Protein AF-A0A3Q0EAG4-F1 (afdb_monomer_lite)

Organism: Carlito syrichta (NCBI:txid1868482)

pLDDT: mean 84.18, std 15.64, range [40.5, 97.19]

Structure (mmCIF, N/CA/C/O backbone):
data_AF-A0A3Q0EAG4-F1
#
_entry.id   AF-A0A3Q0EAG4-F1
#
loop_
_atom_site.group_PDB
_atom_site.id
_atom_site.type_symbol
_atom_site.label_atom_id
_atom_site.label_alt_id
_atom_site.label_comp_id
_atom_site.label_asym_id
_atom_site.label_entity_id
_atom_site.label_seq_id
_atom_site.pdbx_PDB_ins_code
_atom_site.Cartn_x
_atom_site.Cartn_y
_atom_site.Cartn_z
_atom_site.occupancy
_atom_site.B_iso_or_equiv
_atom_site.auth_seq_id
_atom_site.auth_comp_id
_atom_site.auth_asym_id
_atom_site.auth_atom_id
_atom_site.pdbx_PDB_model_num
ATOM 1 N N . MET A 1 1 ? 21.737 8.668 -34.398 1.00 42.78 1 MET A N 1
ATOM 2 C CA . MET A 1 1 ? 21.862 8.912 -32.941 1.00 42.78 1 MET A CA 1
ATOM 3 C C . MET A 1 1 ? 20.717 8.227 -32.171 1.00 42.78 1 MET A C 1
ATOM 5 O O . MET A 1 1 ? 20.083 8.858 -31.341 1.00 42.78 1 MET A O 1
ATOM 9 N N . ALA A 1 2 ? 20.423 6.950 -32.469 1.00 45.44 2 ALA A N 1
ATOM 10 C CA . ALA A 1 2 ? 19.261 6.213 -31.936 1.00 45.44 2 ALA A CA 1
ATOM 11 C C . ALA A 1 2 ? 19.621 4.838 -31.326 1.00 45.44 2 ALA A C 1
ATOM 13 O O . ALA A 1 2 ? 18.757 4.152 -30.795 1.00 45.44 2 ALA A O 1
ATOM 14 N N . GLU A 1 3 ? 20.896 4.432 -31.358 1.00 40.50 3 GLU A N 1
ATOM 15 C CA . GLU A 1 3 ? 21.327 3.106 -30.879 1.00 40.50 3 GLU A CA 1
ATOM 16 C C . GLU A 1 3 ? 21.643 3.062 -29.374 1.00 40.50 3 GLU A C 1
ATOM 18 O O . GLU A 1 3 ? 21.660 1.990 -28.774 1.00 40.50 3 GLU A O 1
ATOM 23 N N . GLN A 1 4 ? 21.821 4.213 -28.716 1.00 44.72 4 GLN A N 1
ATOM 24 C CA . GLN A 1 4 ? 22.197 4.251 -27.297 1.00 44.72 4 GLN A CA 1
ATOM 25 C C . GLN A 1 4 ? 20.999 4.080 -26.340 1.00 44.72 4 GLN A C 1
ATOM 27 O O . GLN A 1 4 ? 21.167 3.597 -25.221 1.00 44.72 4 GLN A O 1
ATOM 32 N N . GLU A 1 5 ? 19.774 4.407 -26.774 1.00 45.75 5 GLU A N 1
ATOM 33 C CA . GLU A 1 5 ? 18.557 4.224 -25.962 1.00 45.75 5 GLU A CA 1
ATOM 34 C C . GLU A 1 5 ? 18.102 2.758 -25.874 1.00 45.75 5 GLU A C 1
ATOM 36 O O . GLU A 1 5 ? 17.528 2.352 -24.859 1.00 45.75 5 GLU A O 1
ATOM 41 N N . ALA A 1 6 ? 18.387 1.947 -26.900 1.00 48.34 6 ALA A N 1
ATOM 42 C CA . ALA A 1 6 ? 18.003 0.535 -26.946 1.00 48.34 6 ALA A CA 1
ATOM 43 C C . ALA A 1 6 ? 18.732 -0.296 -25.876 1.00 48.34 6 ALA A C 1
ATOM 45 O O . ALA A 1 6 ? 18.115 -1.127 -25.207 1.00 48.34 6 ALA A O 1
ATOM 46 N N . SER A 1 7 ? 20.016 -0.004 -25.645 1.00 56.62 7 SER A N 1
ATOM 47 C CA . SER A 1 7 ? 20.823 -0.656 -24.607 1.00 56.62 7 SER A CA 1
ATOM 48 C C . SER A 1 7 ? 20.335 -0.297 -23.198 1.00 56.62 7 SER A C 1
ATOM 50 O O . SER A 1 7 ? 20.175 -1.171 -22.348 1.00 56.62 7 SER A O 1
ATOM 52 N N . GLY A 1 8 ? 19.973 0.972 -22.965 1.00 54.97 8 GLY A N 1
ATOM 53 C CA . GLY A 1 8 ? 19.426 1.423 -21.683 1.00 54.97 8 GLY A CA 1
ATOM 54 C C . GLY A 1 8 ? 18.078 0.780 -21.344 1.00 54.97 8 GLY A C 1
ATOM 55 O O . GLY A 1 8 ? 17.877 0.337 -20.216 1.00 54.97 8 GLY A O 1
ATOM 56 N N . LEU A 1 9 ? 17.164 0.673 -22.314 1.00 52.31 9 LEU A N 1
ATOM 57 C CA . LEU A 1 9 ? 15.875 -0.006 -22.134 1.00 52.31 9 LEU A CA 1
ATOM 58 C C . LEU A 1 9 ? 16.028 -1.512 -21.889 1.00 52.31 9 LEU A C 1
ATOM 60 O O . LEU A 1 9 ? 15.313 -2.043 -21.046 1.00 52.31 9 LEU A O 1
ATOM 64 N N . GLN A 1 10 ? 16.959 -2.189 -22.565 1.00 57.06 10 GLN A N 1
ATOM 65 C CA . GLN A 1 10 ? 17.259 -3.611 -22.331 1.00 57.06 10 GLN A CA 1
ATOM 66 C C . GLN A 1 10 ? 17.886 -3.861 -20.952 1.00 57.06 10 GLN A C 1
ATOM 68 O O . GLN A 1 10 ? 17.520 -4.815 -20.265 1.00 57.06 10 GLN A O 1
ATOM 73 N N . LEU A 1 11 ? 18.754 -2.961 -20.490 1.00 57.78 11 LEU A N 1
ATOM 74 C CA . LEU A 1 11 ? 19.274 -2.987 -19.122 1.00 57.78 11 LEU A CA 1
ATOM 75 C C . LEU A 1 11 ? 18.166 -2.743 -18.089 1.00 57.78 11 LEU A C 1
ATOM 77 O O . LEU A 1 11 ? 18.128 -3.419 -17.064 1.00 57.78 11 LEU A O 1
ATOM 81 N N . LEU A 1 12 ? 17.228 -1.829 -18.365 1.00 54.06 12 LEU A N 1
ATOM 82 C CA . LEU A 1 12 ? 16.040 -1.584 -17.533 1.00 54.06 12 LEU A CA 1
ATOM 83 C C . LEU A 1 12 ? 15.079 -2.779 -17.510 1.00 54.06 12 LEU A C 1
ATOM 85 O O . LEU A 1 12 ? 14.551 -3.117 -16.450 1.00 54.06 12 LEU A O 1
ATOM 89 N N . LEU A 1 13 ? 14.890 -3.430 -18.663 1.00 55.56 13 LEU A N 1
ATOM 90 C CA . LEU A 1 13 ? 14.151 -4.683 -18.803 1.00 55.56 13 LEU A CA 1
ATOM 91 C C . LEU A 1 13 ? 14.746 -5.725 -17.856 1.00 55.56 13 LEU A C 1
ATOM 93 O O . LEU A 1 13 ? 14.028 -6.246 -17.014 1.00 55.56 13 LEU A O 1
ATOM 97 N N . HIS A 1 14 ? 16.055 -5.969 -17.909 1.00 60.38 14 HIS A N 1
ATOM 98 C CA . HIS A 1 14 ? 16.676 -7.002 -17.080 1.00 60.38 14 HIS A CA 1
ATOM 99 C C . HIS A 1 14 ? 16.713 -6.640 -15.583 1.00 60.38 14 HIS A C 1
ATOM 101 O O . HIS A 1 14 ? 16.445 -7.487 -14.731 1.00 60.38 14 HIS A O 1
ATOM 107 N N . THR A 1 15 ? 17.008 -5.378 -15.249 1.00 60.03 15 THR A N 1
ATOM 108 C CA . THR A 1 15 ? 17.183 -4.929 -13.853 1.00 60.03 15 THR A CA 1
ATOM 109 C C . THR A 1 15 ? 15.886 -4.851 -13.059 1.00 60.03 15 THR A C 1
ATOM 111 O O . THR A 1 15 ? 15.918 -5.107 -11.861 1.00 60.03 15 THR A O 1
ATOM 114 N N . LEU A 1 16 ? 14.753 -4.520 -13.686 1.00 58.09 16 LEU A N 1
ATOM 115 C CA . LEU A 1 16 ? 13.461 -4.451 -12.990 1.00 58.09 16 LEU A CA 1
ATOM 116 C C . LEU A 1 16 ? 12.628 -5.726 -13.146 1.00 58.09 16 LEU A C 1
ATOM 118 O O . LEU A 1 16 ? 11.804 -6.012 -12.281 1.00 58.09 16 LEU A O 1
ATOM 122 N N . GLN A 1 17 ? 12.837 -6.514 -14.203 1.00 64.31 17 GLN A N 1
ATOM 123 C CA . GLN A 1 17 ? 12.035 -7.717 -14.428 1.00 64.31 17 GLN A CA 1
ATOM 124 C C . GLN A 1 17 ? 12.429 -8.877 -13.515 1.00 64.31 17 GLN A C 1
ATOM 126 O O . GLN A 1 17 ? 11.540 -9.544 -12.998 1.00 64.31 17 GLN A O 1
ATOM 131 N N . LEU A 1 18 ? 13.726 -9.076 -13.256 1.00 67.50 18 LEU A N 1
ATOM 132 C CA . LEU A 1 18 ? 14.203 -10.068 -12.285 1.00 67.50 18 LEU A CA 1
ATOM 133 C C . LEU A 1 18 ? 13.584 -9.873 -10.886 1.00 67.50 18 LEU A C 1
ATOM 135 O O . LEU A 1 18 ? 12.955 -10.805 -10.396 1.00 67.50 18 LEU A O 1
ATOM 139 N N . PRO A 1 19 ? 13.680 -8.695 -10.239 1.00 60.28 19 PRO A N 1
ATOM 140 C CA . PRO A 1 19 ? 13.120 -8.510 -8.902 1.00 60.28 19 PRO A CA 1
ATOM 141 C C . PRO A 1 19 ? 11.586 -8.570 -8.867 1.00 60.28 19 PRO A C 1
ATOM 143 O O . PRO A 1 19 ? 11.030 -9.123 -7.923 1.00 60.28 19 PRO A O 1
ATOM 146 N N . VAL A 1 20 ? 10.881 -8.050 -9.879 1.00 58.75 20 VAL A N 1
ATOM 147 C CA . VAL A 1 20 ? 9.406 -8.131 -9.924 1.00 58.75 20 VAL A CA 1
ATOM 148 C C . VAL A 1 20 ? 8.931 -9.576 -10.084 1.00 58.75 20 VAL A C 1
ATOM 150 O O . VAL A 1 20 ? 8.014 -9.992 -9.379 1.00 58.75 20 VAL A O 1
ATOM 153 N N . PHE A 1 21 ? 9.574 -10.353 -10.960 1.00 62.28 21 PHE A N 1
ATOM 154 C CA . PHE A 1 21 ? 9.268 -11.773 -11.140 1.00 62.28 21 PHE A CA 1
ATOM 155 C C . PHE A 1 21 ? 9.600 -12.579 -9.878 1.00 62.28 21 PHE A C 1
ATOM 157 O O . PHE A 1 21 ? 8.774 -13.354 -9.405 1.00 62.28 21 PHE A O 1
ATOM 164 N N . SER A 1 22 ? 10.762 -12.330 -9.269 1.00 60.84 22 SER A N 1
ATOM 165 C CA . SER A 1 22 ? 11.151 -13.005 -8.032 1.00 60.84 22 SER A CA 1
ATOM 166 C C . SER A 1 22 ? 10.247 -12.653 -6.852 1.00 60.84 22 SER A C 1
ATOM 168 O O . SER A 1 22 ? 10.001 -13.522 -6.032 1.00 60.84 22 SER A O 1
ATOM 170 N N . LEU A 1 23 ? 9.690 -11.439 -6.746 1.00 58.41 23 LEU A N 1
ATOM 171 C CA . LEU A 1 23 ? 8.680 -11.135 -5.715 1.00 58.41 23 LEU A CA 1
ATOM 172 C C . LEU A 1 23 ? 7.406 -11.968 -5.876 1.00 58.41 23 LEU A C 1
ATOM 174 O O . LEU A 1 23 ? 6.776 -12.309 -4.881 1.00 58.41 23 LEU A O 1
ATOM 178 N N . GLN A 1 24 ? 7.031 -12.306 -7.110 1.00 59.12 24 GLN A N 1
ATOM 179 C CA . GLN A 1 24 ? 5.869 -13.153 -7.375 1.00 59.12 24 GLN A CA 1
ATOM 180 C C . GLN A 1 24 ? 6.137 -14.636 -7.062 1.00 59.12 24 GLN A C 1
ATOM 182 O O . GLN A 1 24 ? 5.187 -15.365 -6.792 1.00 59.12 24 GLN A O 1
ATOM 187 N N . SER A 1 25 ? 7.401 -15.083 -7.074 1.00 56.59 25 SER A N 1
ATOM 188 C CA . SER A 1 25 ? 7.785 -16.492 -6.871 1.00 56.59 25 SER A CA 1
ATOM 189 C C . SER A 1 25 ? 8.543 -16.788 -5.567 1.00 56.59 25 SER A C 1
ATOM 191 O O . SER A 1 25 ? 8.777 -17.953 -5.251 1.00 56.59 25 SER A O 1
ATOM 193 N N . SER A 1 26 ? 9.001 -15.770 -4.838 1.00 58.06 26 SER A N 1
ATOM 194 C CA . SER A 1 26 ? 9.862 -15.921 -3.661 1.00 58.06 26 SER A CA 1
ATOM 195 C C . SER A 1 26 ? 9.052 -16.352 -2.444 1.00 58.06 26 SER A C 1
ATOM 197 O O . SER A 1 26 ? 8.139 -15.653 -2.013 1.00 58.06 26 SER A O 1
ATOM 199 N N . CYS A 1 27 ? 9.443 -17.481 -1.853 1.00 56.94 27 CYS A N 1
ATOM 200 C CA . CYS A 1 27 ? 8.848 -18.018 -0.629 1.00 56.94 27 CYS A CA 1
ATOM 201 C C . CYS A 1 27 ? 9.696 -17.724 0.628 1.00 56.94 27 CYS A C 1
ATOM 203 O O . CYS A 1 27 ? 9.306 -18.099 1.732 1.00 56.94 27 CYS A O 1
ATOM 205 N N . ASP A 1 28 ? 10.854 -17.069 0.465 1.00 79.62 28 ASP A N 1
ATOM 206 C CA . ASP A 1 28 ? 11.840 -16.842 1.524 1.00 79.62 28 ASP A CA 1
ATOM 207 C C . ASP A 1 28 ? 11.901 -15.372 1.991 1.00 79.62 28 ASP A C 1
ATOM 209 O O . ASP A 1 28 ? 11.793 -14.415 1.209 1.00 79.62 28 ASP A O 1
ATOM 213 N N . ARG A 1 29 ? 12.083 -15.203 3.304 1.00 83.62 29 ARG A N 1
ATOM 214 C CA . ARG A 1 29 ? 12.077 -13.920 4.016 1.00 83.62 29 ARG A CA 1
ATOM 215 C C . ARG A 1 29 ? 13.235 -13.027 3.575 1.00 83.62 29 ARG A C 1
ATOM 217 O O . ARG A 1 29 ? 13.023 -11.855 3.253 1.00 83.62 29 ARG A O 1
ATOM 224 N N . GLU A 1 30 ? 14.453 -13.563 3.562 1.00 85.00 30 GLU A N 1
ATOM 225 C CA . GLU A 1 30 ? 15.663 -12.800 3.228 1.00 85.00 30 GLU A CA 1
ATOM 226 C C . GLU A 1 30 ? 15.677 -12.396 1.757 1.00 85.00 30 GLU A C 1
ATOM 228 O O . GLU A 1 30 ? 16.013 -11.255 1.418 1.00 85.00 30 GLU A O 1
ATOM 233 N N . SER A 1 31 ? 15.221 -13.299 0.893 1.00 85.31 31 SER A N 1
ATOM 234 C CA . SER A 1 31 ? 15.021 -13.036 -0.530 1.00 85.31 31 SER A CA 1
ATOM 235 C C . SER A 1 31 ? 14.044 -11.876 -0.750 1.00 85.31 31 SER A C 1
ATOM 237 O O . SER A 1 31 ? 14.358 -10.923 -1.467 1.00 85.31 31 SER A O 1
ATOM 239 N N . THR A 1 32 ? 12.908 -11.878 -0.046 1.00 86.94 32 THR A N 1
ATOM 240 C CA . THR A 1 32 ? 11.912 -10.794 -0.104 1.00 86.94 32 THR A CA 1
ATOM 241 C C . THR A 1 32 ? 12.510 -9.455 0.329 1.00 86.94 32 THR A C 1
ATOM 243 O O . THR A 1 32 ? 12.410 -8.466 -0.398 1.00 86.94 32 THR A O 1
ATOM 246 N N . LEU A 1 33 ? 13.193 -9.410 1.476 1.00 88.12 33 LEU A N 1
ATOM 247 C CA . LEU A 1 33 ? 13.840 -8.189 1.971 1.00 88.12 33 LEU A CA 1
ATOM 248 C C . LEU A 1 33 ? 14.898 -7.650 1.009 1.00 88.12 33 LEU A C 1
ATOM 250 O O . LEU A 1 33 ? 14.978 -6.439 0.788 1.00 88.12 33 LEU A O 1
ATOM 254 N N . THR A 1 34 ? 15.705 -8.540 0.439 1.00 89.50 34 THR A N 1
ATOM 255 C CA . THR A 1 34 ? 16.757 -8.177 -0.512 1.00 89.50 34 THR A CA 1
ATOM 256 C C . THR A 1 34 ? 16.149 -7.557 -1.761 1.00 89.50 34 THR A C 1
ATOM 258 O O . THR A 1 34 ? 16.589 -6.493 -2.199 1.00 89.50 34 THR A O 1
ATOM 261 N N . ILE A 1 35 ? 15.079 -8.153 -2.290 1.00 88.75 35 ILE A N 1
ATOM 262 C CA . ILE A 1 35 ? 14.390 -7.616 -3.461 1.00 88.75 35 ILE A CA 1
ATOM 263 C C . ILE A 1 35 ? 13.757 -6.252 -3.160 1.00 88.75 35 ILE A C 1
ATOM 265 O O . ILE A 1 35 ? 13.919 -5.320 -3.949 1.00 88.75 35 ILE A O 1
ATOM 269 N N . LEU A 1 36 ? 13.083 -6.093 -2.016 1.00 90.94 36 LEU A N 1
ATOM 270 C CA . LEU A 1 36 ? 12.495 -4.806 -1.628 1.00 90.94 36 LEU A CA 1
ATOM 271 C C . LEU A 1 36 ? 13.564 -3.715 -1.469 1.00 90.94 36 LEU A C 1
ATOM 273 O O . LEU A 1 36 ? 13.330 -2.576 -1.870 1.00 90.94 36 LEU A O 1
ATOM 277 N N . LYS A 1 37 ? 14.748 -4.047 -0.941 1.00 90.12 37 LYS A N 1
ATOM 278 C CA . LYS A 1 37 ? 15.881 -3.111 -0.865 1.00 90.12 37 LYS A CA 1
ATOM 279 C C . LYS A 1 37 ? 16.365 -2.700 -2.253 1.00 90.12 37 LYS A C 1
ATOM 281 O O . LYS A 1 37 ? 16.390 -1.509 -2.549 1.00 90.12 37 LYS A O 1
ATOM 286 N N . VAL A 1 38 ? 16.644 -3.667 -3.129 1.00 90.50 38 VAL A N 1
ATOM 287 C CA . VAL A 1 38 ? 17.110 -3.397 -4.500 1.00 90.50 38 VAL A CA 1
ATOM 288 C C . VAL A 1 38 ? 16.093 -2.557 -5.275 1.00 90.50 38 VAL A C 1
ATOM 290 O O . VAL A 1 38 ? 16.465 -1.578 -5.918 1.00 90.50 38 VAL A O 1
ATOM 293 N N . LEU A 1 39 ? 14.797 -2.874 -5.183 1.00 89.12 39 LEU A N 1
ATOM 294 C CA . LEU A 1 39 ? 13.742 -2.050 -5.783 1.00 89.12 39 LEU A CA 1
ATOM 295 C C . LEU A 1 39 ? 13.684 -0.655 -5.153 1.00 89.12 39 LEU A C 1
ATOM 297 O O . LEU A 1 39 ? 13.520 0.335 -5.865 1.00 89.12 39 LEU A O 1
ATOM 301 N N . GLY A 1 40 ? 13.847 -0.561 -3.834 1.00 89.69 40 GLY A N 1
ATOM 302 C CA . GLY A 1 40 ? 13.951 0.702 -3.109 1.00 89.69 40 GLY A CA 1
ATOM 303 C C . GLY A 1 40 ? 15.022 1.610 -3.697 1.00 89.69 40 GLY A C 1
ATOM 304 O O . GLY A 1 40 ? 14.725 2.765 -4.017 1.00 89.69 40 GLY A O 1
ATOM 305 N N . ASP A 1 41 ? 16.217 1.072 -3.908 1.00 89.75 41 ASP A N 1
ATOM 306 C CA . ASP A 1 41 ? 17.375 1.802 -4.421 1.00 89.75 41 ASP A CA 1
ATOM 307 C C . ASP A 1 41 ? 17.208 2.154 -5.906 1.00 89.75 41 ASP A C 1
ATOM 309 O O . ASP A 1 41 ? 17.337 3.322 -6.294 1.00 89.75 41 ASP A O 1
ATOM 313 N N . LEU A 1 42 ? 16.810 1.183 -6.737 1.00 87.00 42 LEU A N 1
ATOM 314 C CA . LEU A 1 42 ? 16.603 1.374 -8.179 1.00 87.00 42 LEU A CA 1
ATOM 315 C C . LEU A 1 42 ? 15.546 2.436 -8.495 1.00 87.00 42 LEU A C 1
ATOM 317 O O . LEU A 1 42 ? 15.688 3.166 -9.484 1.00 87.00 42 LEU A O 1
ATOM 321 N N . LEU A 1 43 ? 14.495 2.513 -7.674 1.00 87.00 43 LEU A N 1
ATOM 322 C CA . LEU A 1 43 ? 13.424 3.499 -7.806 1.00 87.00 43 LEU A CA 1
ATOM 323 C C . LEU A 1 43 ? 13.734 4.813 -7.082 1.00 87.00 43 LEU A C 1
ATOM 325 O O . LEU A 1 43 ? 13.090 5.811 -7.384 1.00 87.00 43 LEU A O 1
ATOM 329 N N . SER A 1 44 ? 14.679 4.838 -6.135 1.00 84.62 44 SER A N 1
ATOM 330 C CA . SER A 1 44 ? 15.098 6.079 -5.464 1.00 84.62 44 SER A CA 1
ATOM 331 C C . SER A 1 44 ? 16.012 6.918 -6.348 1.00 84.62 44 SER A C 1
ATOM 333 O O . SER A 1 44 ? 15.905 8.139 -6.356 1.00 84.62 44 SER A O 1
ATOM 335 N N . VAL A 1 45 ? 16.907 6.258 -7.086 1.00 79.44 45 VAL A N 1
ATOM 336 C CA . VAL A 1 45 ? 17.808 6.890 -8.069 1.00 79.44 45 VAL A CA 1
ATOM 337 C C . VAL A 1 45 ? 17.164 6.921 -9.468 1.00 79.44 45 VAL A C 1
ATOM 339 O O . VAL A 1 45 ? 17.683 7.510 -10.413 1.00 79.44 45 VAL A O 1
ATOM 342 N N . GLY A 1 46 ? 16.025 6.245 -9.626 1.00 69.31 46 GLY A N 1
ATOM 343 C CA . GLY A 1 46 ? 15.301 6.110 -10.882 1.00 69.31 46 GLY A CA 1
ATOM 344 C C . GLY A 1 46 ? 14.447 7.323 -11.244 1.00 69.31 46 GLY A C 1
ATOM 345 O O . GLY A 1 46 ? 13.955 8.044 -10.385 1.00 69.31 46 GLY A O 1
ATOM 346 N N . THR A 1 47 ? 14.211 7.508 -12.542 1.00 77.00 47 THR A N 1
ATOM 347 C CA . THR A 1 47 ? 13.228 8.473 -13.052 1.00 77.00 47 THR A CA 1
ATOM 348 C C . THR A 1 47 ? 11.814 7.888 -13.016 1.00 77.00 47 THR A C 1
ATOM 350 O O . THR A 1 47 ? 11.637 6.666 -12.995 1.00 77.00 47 THR A O 1
ATOM 353 N N . ASP A 1 48 ? 10.791 8.743 -13.121 1.00 85.00 48 ASP A N 1
ATOM 354 C CA . ASP A 1 48 ? 9.380 8.334 -13.227 1.00 85.00 48 ASP A CA 1
ATOM 355 C C . ASP A 1 48 ? 9.139 7.278 -14.328 1.00 85.00 48 ASP A C 1
ATOM 357 O O . ASP A 1 48 ? 8.221 6.464 -14.214 1.00 85.00 48 ASP A O 1
ATOM 361 N N . ARG A 1 49 ? 9.994 7.224 -15.361 1.00 87.69 49 ARG A N 1
ATOM 362 C CA . ARG A 1 49 ? 9.965 6.205 -16.425 1.00 87.69 49 ARG A CA 1
ATOM 363 C C . ARG A 1 49 ? 10.169 4.784 -15.886 1.00 87.69 49 ARG A C 1
ATOM 365 O O . ARG A 1 49 ? 9.496 3.867 -16.347 1.00 87.69 49 ARG A O 1
ATOM 372 N N . ARG A 1 50 ? 11.053 4.591 -14.899 1.00 88.38 50 ARG A N 1
ATOM 373 C CA . ARG A 1 50 ? 11.293 3.280 -14.265 1.00 88.38 50 ARG A CA 1
ATOM 374 C C . ARG A 1 50 ? 10.093 2.825 -13.444 1.00 88.38 50 ARG A C 1
ATOM 376 O O . ARG A 1 50 ? 9.715 1.662 -13.5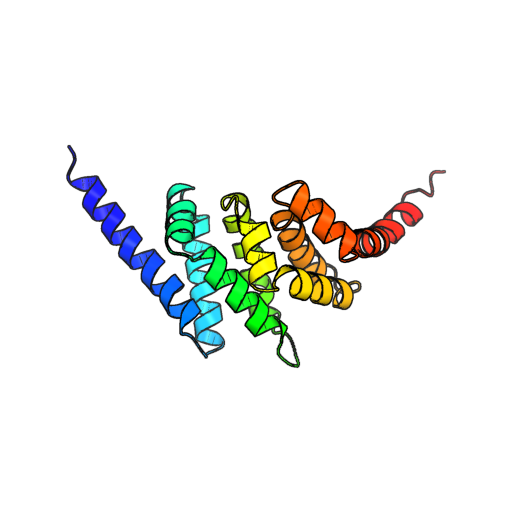17 1.00 88.38 50 ARG A O 1
ATOM 383 N N . ILE A 1 51 ? 9.470 3.755 -12.718 1.00 90.44 51 ILE A N 1
ATOM 384 C CA . ILE A 1 51 ? 8.254 3.480 -11.945 1.00 90.44 51 ILE A CA 1
ATOM 385 C C . ILE A 1 51 ? 7.118 3.074 -12.894 1.00 90.44 51 ILE A C 1
ATOM 387 O O . ILE A 1 51 ? 6.501 2.035 -12.686 1.00 90.44 51 ILE A O 1
ATOM 391 N N . HIS A 1 52 ? 6.895 3.824 -13.980 1.00 91.62 52 HIS A N 1
ATOM 392 C CA . HIS A 1 52 ? 5.882 3.476 -14.986 1.00 91.62 52 HIS A CA 1
ATOM 393 C C . HIS A 1 52 ? 6.147 2.124 -15.648 1.00 91.62 52 HIS A C 1
ATOM 395 O O . HIS A 1 52 ? 5.213 1.355 -15.858 1.00 91.62 52 HIS A O 1
ATOM 401 N N . TYR A 1 53 ? 7.409 1.819 -15.958 1.00 90.44 53 TYR A N 1
ATOM 402 C CA . TYR A 1 53 ? 7.787 0.521 -16.506 1.00 90.44 53 TYR A CA 1
ATOM 403 C C . TYR A 1 53 ? 7.497 -0.618 -15.519 1.00 90.44 53 TYR A C 1
ATOM 405 O O . TYR A 1 53 ? 6.917 -1.633 -15.887 1.00 90.44 53 TYR A O 1
ATOM 413 N N . MET A 1 54 ? 7.836 -0.443 -14.243 1.00 90.56 54 MET A N 1
ATOM 414 C CA . MET A 1 54 ? 7.537 -1.442 -13.220 1.00 90.56 54 MET A CA 1
ATOM 415 C C . MET A 1 54 ? 6.023 -1.650 -13.048 1.00 90.56 54 MET A C 1
ATOM 417 O O . MET A 1 54 ? 5.573 -2.787 -12.920 1.00 90.56 54 MET A O 1
ATOM 421 N N . ILE A 1 55 ? 5.228 -0.576 -13.100 1.00 93.12 55 ILE A N 1
ATOM 422 C CA . ILE A 1 55 ? 3.760 -0.654 -13.060 1.00 93.12 55 ILE A CA 1
ATOM 423 C C . ILE A 1 55 ? 3.221 -1.395 -14.291 1.00 93.12 55 ILE A C 1
ATOM 425 O O . ILE A 1 55 ? 2.369 -2.268 -14.147 1.00 93.12 55 ILE A O 1
ATOM 429 N N . SER A 1 56 ? 3.727 -1.109 -15.497 1.00 92.19 56 SER A N 1
ATOM 430 C CA . SER A 1 56 ? 3.270 -1.783 -16.724 1.00 92.19 56 SER A CA 1
ATOM 431 C C . SER A 1 56 ? 3.623 -3.273 -16.768 1.00 92.19 56 SER A C 1
ATOM 433 O O . SER A 1 56 ? 2.999 -4.026 -17.513 1.00 92.19 56 SER A O 1
ATOM 435 N N . LYS A 1 57 ? 4.587 -3.709 -15.949 1.00 91.88 57 LYS A N 1
ATOM 436 C CA . LYS A 1 57 ? 4.932 -5.119 -15.721 1.00 91.88 57 LYS A CA 1
ATOM 437 C C . LYS A 1 57 ? 4.214 -5.760 -14.527 1.00 91.88 57 LYS A C 1
ATOM 439 O O . LYS A 1 57 ? 4.551 -6.881 -14.166 1.00 91.88 57 LYS A O 1
ATOM 444 N N . GLY A 1 58 ? 3.237 -5.087 -13.918 1.00 91.00 58 GLY A N 1
ATOM 445 C CA . GLY A 1 58 ? 2.460 -5.633 -12.798 1.00 91.00 58 GLY A CA 1
ATOM 446 C C . GLY A 1 58 ? 3.182 -5.589 -11.448 1.00 91.00 58 GLY A C 1
ATOM 447 O O . GLY A 1 58 ? 2.808 -6.298 -10.515 1.00 91.00 58 GLY A O 1
ATOM 448 N N . GLY A 1 59 ? 4.227 -4.767 -11.311 1.00 92.38 59 GLY A N 1
ATOM 449 C CA . GLY A 1 59 ? 4.973 -4.653 -10.058 1.00 92.38 59 GLY A CA 1
ATOM 450 C C . GLY A 1 59 ? 4.139 -4.082 -8.910 1.00 92.38 59 GLY A C 1
ATOM 451 O O . GLY A 1 59 ? 4.319 -4.487 -7.769 1.00 92.38 59 GLY A O 1
ATOM 452 N N . SER A 1 60 ? 3.181 -3.196 -9.190 1.00 94.94 60 SER A N 1
ATOM 453 C CA . SER A 1 60 ? 2.212 -2.703 -8.198 1.00 94.94 60 SER A CA 1
ATOM 454 C C . SER A 1 60 ? 1.377 -3.832 -7.589 1.00 94.94 60 SER A C 1
ATOM 456 O O . SER A 1 60 ? 1.249 -3.910 -6.371 1.00 94.94 60 SER A O 1
ATOM 458 N N . GLU A 1 61 ? 0.856 -4.732 -8.420 1.00 95.00 61 GLU A N 1
ATOM 459 C CA . GLU A 1 61 ? 0.068 -5.898 -8.028 1.00 95.00 61 GLU A CA 1
ATOM 460 C C . GLU A 1 61 ? 0.928 -6.880 -7.233 1.00 95.00 61 GLU A C 1
ATOM 462 O O . GLU A 1 61 ? 0.502 -7.354 -6.185 1.00 95.00 61 GLU A O 1
ATOM 467 N N . ALA A 1 62 ? 2.171 -7.116 -7.668 1.00 93.94 62 ALA A N 1
ATOM 468 C CA . ALA A 1 62 ? 3.118 -7.955 -6.937 1.00 93.94 62 ALA A CA 1
ATOM 469 C C . ALA A 1 62 ? 3.397 -7.412 -5.523 1.00 93.94 62 ALA A C 1
ATOM 471 O O . ALA A 1 62 ? 3.396 -8.173 -4.554 1.00 93.94 62 ALA A O 1
ATOM 472 N N . LEU A 1 63 ? 3.586 -6.094 -5.378 1.00 95.44 63 LEU A N 1
ATOM 473 C CA . LEU A 1 63 ? 3.786 -5.460 -4.070 1.00 95.44 63 LEU A CA 1
ATOM 474 C C . LEU A 1 63 ? 2.534 -5.574 -3.184 1.00 95.44 63 LEU A C 1
ATOM 476 O O . LEU A 1 63 ? 2.654 -5.869 -1.996 1.00 95.44 63 LEU A O 1
ATOM 480 N N . LEU A 1 64 ? 1.338 -5.374 -3.745 1.00 96.50 64 LEU A N 1
ATOM 481 C CA . LEU A 1 64 ? 0.072 -5.526 -3.017 1.00 96.50 64 LEU A CA 1
ATOM 482 C C . LEU A 1 64 ? -0.162 -6.975 -2.574 1.00 96.50 64 LEU A C 1
ATOM 484 O O . LEU A 1 64 ? -0.534 -7.212 -1.427 1.00 96.50 64 LEU A O 1
ATOM 488 N N . GLN A 1 65 ? 0.120 -7.946 -3.440 1.00 94.75 65 GLN A N 1
ATOM 489 C CA . GLN A 1 65 ? 0.013 -9.363 -3.103 1.00 94.75 65 GLN A CA 1
ATOM 490 C C . GLN A 1 65 ? 1.013 -9.753 -2.010 1.00 94.75 65 GLN A C 1
ATOM 492 O O . GLN A 1 65 ? 0.650 -10.441 -1.057 1.00 94.75 65 GLN A O 1
ATOM 497 N N . THR A 1 66 ? 2.255 -9.264 -2.101 1.00 93.31 66 THR A N 1
ATOM 498 C CA . THR A 1 66 ? 3.272 -9.465 -1.056 1.00 93.31 66 THR A CA 1
ATOM 499 C C . THR A 1 66 ? 2.783 -8.899 0.275 1.00 93.31 66 THR A C 1
ATOM 501 O O . THR A 1 66 ? 2.898 -9.561 1.299 1.00 93.31 66 THR A O 1
ATOM 504 N N . LEU A 1 67 ? 2.162 -7.714 0.265 1.00 94.75 67 LEU A N 1
ATOM 505 C CA . LEU A 1 67 ? 1.627 -7.076 1.469 1.00 94.75 67 LEU A CA 1
ATOM 506 C C . LEU A 1 67 ? 0.566 -7.955 2.121 1.00 94.75 67 LEU A C 1
ATOM 508 O O . LEU A 1 67 ? 0.638 -8.215 3.319 1.00 94.75 67 LEU A O 1
ATOM 512 N N . VAL A 1 68 ? -0.393 -8.429 1.333 1.00 94.31 68 VAL A N 1
ATOM 513 C CA . VAL A 1 68 ? -1.475 -9.294 1.811 1.00 94.31 68 VAL A CA 1
ATOM 514 C C . VAL A 1 68 ? -0.910 -10.587 2.392 1.00 94.31 68 VAL A C 1
ATOM 516 O O . VAL A 1 68 ? -1.285 -10.975 3.498 1.00 94.31 68 VAL A O 1
ATOM 519 N N . ASN A 1 69 ? 0.044 -11.207 1.701 1.00 91.62 69 ASN A N 1
ATOM 520 C CA . ASN A 1 69 ? 0.672 -12.450 2.138 1.00 91.62 69 ASN A CA 1
ATOM 521 C C . ASN A 1 69 ? 1.459 -12.260 3.445 1.00 91.62 69 ASN A C 1
ATOM 523 O O . ASN A 1 69 ? 1.273 -13.024 4.389 1.00 91.62 69 ASN A O 1
ATOM 527 N N . THR A 1 70 ? 2.292 -11.220 3.538 1.00 90.94 70 THR A N 1
ATOM 528 C CA . THR A 1 70 ? 3.096 -10.925 4.735 1.00 90.94 70 THR A CA 1
ATOM 529 C C . THR A 1 70 ? 2.235 -10.489 5.920 1.00 90.94 70 THR A C 1
ATOM 531 O O . THR A 1 70 ? 2.556 -10.798 7.063 1.00 90.94 70 THR A O 1
ATOM 534 N N . ALA A 1 71 ? 1.137 -9.774 5.681 1.00 90.88 71 ALA A N 1
ATOM 535 C CA . ALA A 1 71 ? 0.270 -9.268 6.741 1.00 90.88 71 ALA A CA 1
ATOM 536 C C . ALA A 1 71 ? -0.701 -10.316 7.305 1.00 90.88 71 ALA A C 1
ATOM 538 O O . ALA A 1 71 ? -1.183 -10.152 8.427 1.00 90.88 71 ALA A O 1
ATOM 539 N N . ARG A 1 72 ? -1.018 -11.363 6.533 1.00 87.00 72 ARG A N 1
ATOM 540 C CA . ARG A 1 72 ? -1.915 -12.457 6.946 1.00 87.00 72 ARG A CA 1
ATOM 541 C C . ARG A 1 72 ? -1.227 -13.531 7.788 1.00 87.00 72 ARG A C 1
ATOM 543 O O . ARG A 1 72 ? -1.909 -14.419 8.295 1.00 87.00 72 ARG A O 1
ATOM 550 N N . THR A 1 73 ? 0.090 -13.468 7.962 1.00 84.88 73 THR A N 1
ATOM 551 C CA . THR A 1 73 ? 0.798 -14.373 8.872 1.00 84.88 73 THR A CA 1
ATOM 552 C C . THR A 1 73 ? 0.356 -14.142 10.324 1.00 84.88 73 THR A C 1
ATOM 554 O O . THR A 1 73 ? -0.102 -13.058 10.694 1.00 84.88 73 THR A O 1
ATOM 557 N N . ALA A 1 74 ? 0.496 -15.168 11.174 1.00 76.50 74 ALA A N 1
ATOM 558 C CA . ALA A 1 74 ? 0.100 -15.095 12.587 1.00 76.50 74 ALA A CA 1
ATOM 559 C C . ALA A 1 74 ? 0.796 -13.942 13.341 1.00 76.50 74 ALA A C 1
ATOM 561 O O . ALA A 1 74 ? 0.194 -13.297 14.200 1.00 76.50 74 ALA A O 1
ATOM 562 N N . SER A 1 75 ? 2.044 -13.654 12.968 1.00 82.19 75 SER A N 1
ATOM 563 C CA . SER A 1 75 ? 2.823 -12.501 13.412 1.00 82.19 75 SER A CA 1
ATOM 564 C C . SER A 1 75 ? 3.324 -11.727 12.184 1.00 82.19 75 SER A C 1
ATOM 566 O O . SER A 1 75 ? 4.304 -12.158 11.566 1.00 82.19 75 SER A O 1
ATOM 568 N N . PRO A 1 76 ? 2.674 -10.608 11.808 1.00 85.06 76 PRO A N 1
ATOM 569 C CA . PRO A 1 76 ? 3.094 -9.803 10.667 1.00 85.06 76 PRO A CA 1
ATOM 570 C C . PRO A 1 76 ? 4.539 -9.320 10.832 1.00 85.06 76 PRO A C 1
ATOM 572 O O . PRO A 1 76 ? 4.881 -8.717 11.851 1.00 85.06 76 PRO A O 1
ATOM 575 N N . ASP A 1 77 ? 5.382 -9.582 9.833 1.00 88.69 77 ASP A N 1
ATOM 576 C CA . ASP A 1 77 ? 6.800 -9.220 9.874 1.00 88.69 77 ASP A CA 1
ATOM 577 C C . ASP A 1 77 ? 6.999 -7.759 9.453 1.00 88.69 77 ASP A C 1
ATOM 579 O O . ASP A 1 77 ? 6.978 -7.414 8.266 1.00 88.69 77 ASP A O 1
ATOM 583 N N . TYR A 1 78 ? 7.195 -6.882 10.437 1.00 88.38 78 TYR A N 1
ATOM 584 C CA . TYR A 1 78 ? 7.377 -5.456 10.185 1.00 88.38 78 TYR A CA 1
ATOM 585 C C . TYR A 1 78 ? 8.703 -5.127 9.493 1.00 88.38 78 TYR A C 1
ATOM 587 O O . TYR A 1 78 ? 8.761 -4.114 8.796 1.00 88.38 78 TYR A O 1
ATOM 595 N N . ASP A 1 79 ? 9.723 -5.986 9.556 1.00 90.44 79 ASP A N 1
ATOM 596 C CA . ASP A 1 79 ? 10.957 -5.756 8.796 1.00 90.44 79 ASP A CA 1
ATOM 597 C C . ASP A 1 79 ? 10.691 -5.804 7.286 1.00 90.44 79 ASP A C 1
ATOM 599 O O . ASP A 1 79 ? 11.338 -5.080 6.528 1.00 90.44 79 ASP A O 1
ATOM 603 N N . ILE A 1 80 ? 9.710 -6.607 6.850 1.00 91.12 80 ILE A N 1
ATOM 604 C CA . ILE A 1 80 ? 9.242 -6.675 5.457 1.00 91.12 80 ILE A CA 1
ATOM 605 C C . ILE A 1 80 ? 8.172 -5.616 5.183 1.00 91.12 80 ILE A C 1
ATOM 607 O O . ILE A 1 80 ? 8.237 -4.914 4.170 1.00 91.12 80 ILE A O 1
ATOM 611 N N . LEU A 1 81 ? 7.183 -5.469 6.069 1.00 93.00 81 LEU A N 1
ATOM 612 C CA . LEU A 1 81 ? 6.048 -4.570 5.827 1.00 93.00 81 LEU A CA 1
ATOM 613 C C . LEU A 1 81 ? 6.478 -3.107 5.716 1.00 93.00 81 LEU A C 1
ATOM 615 O O . LEU A 1 81 ? 5.948 -2.372 4.886 1.00 93.00 81 LEU A O 1
ATOM 619 N N . LEU A 1 82 ? 7.443 -2.666 6.524 1.00 92.81 82 LEU A N 1
ATOM 620 C CA . LEU A 1 82 ? 7.905 -1.279 6.522 1.00 92.81 82 LEU A CA 1
ATOM 621 C C . LEU A 1 82 ? 8.513 -0.840 5.173 1.00 92.81 82 LEU A C 1
ATOM 623 O O . LEU A 1 82 ? 8.041 0.160 4.616 1.00 92.81 82 LEU A O 1
ATOM 627 N N . PRO A 1 83 ? 9.524 -1.527 4.603 1.00 93.19 83 PRO A N 1
ATOM 628 C CA . PRO A 1 83 ? 10.031 -1.192 3.274 1.00 93.19 83 PRO A CA 1
ATOM 629 C C . PRO A 1 83 ? 8.973 -1.399 2.184 1.00 93.19 83 PRO A C 1
ATOM 631 O O . PRO A 1 83 ? 8.912 -0.602 1.245 1.00 93.19 83 PRO A O 1
ATOM 634 N N . LEU A 1 84 ? 8.089 -2.388 2.334 1.00 94.44 84 LEU A N 1
ATOM 635 C CA . LEU A 1 84 ? 7.008 -2.635 1.386 1.00 94.44 84 LEU A CA 1
ATOM 636 C C . LEU A 1 84 ? 5.997 -1.480 1.326 1.00 94.44 84 LEU A C 1
ATOM 638 O O . LEU A 1 84 ? 5.680 -1.000 0.238 1.00 94.44 84 LEU A O 1
ATOM 642 N N . PHE A 1 85 ? 5.550 -0.957 2.471 1.00 95.50 85 PHE A N 1
ATOM 643 C CA . PHE A 1 85 ? 4.670 0.214 2.524 1.00 95.50 85 PHE A CA 1
ATOM 644 C C . PHE A 1 85 ? 5.324 1.463 1.929 1.00 95.50 85 PHE A C 1
ATOM 646 O O . PHE A 1 85 ? 4.654 2.246 1.255 1.00 95.50 85 PHE A O 1
ATOM 653 N N . ARG A 1 86 ? 6.635 1.659 2.128 1.00 93.44 86 ARG A N 1
ATOM 654 C CA . ARG A 1 86 ? 7.372 2.776 1.505 1.00 93.44 86 ARG A CA 1
ATOM 655 C C . ARG A 1 86 ? 7.403 2.653 -0.013 1.00 93.44 86 ARG A C 1
ATOM 657 O O . ARG A 1 86 ? 7.187 3.649 -0.705 1.00 93.44 86 ARG A O 1
ATOM 664 N N . LEU A 1 87 ? 7.649 1.449 -0.527 1.00 94.25 87 LEU A N 1
ATOM 665 C CA . LEU A 1 87 ? 7.606 1.179 -1.961 1.00 94.25 87 LEU A CA 1
ATOM 666 C C . LEU A 1 87 ? 6.205 1.396 -2.527 1.00 94.25 87 LEU A C 1
ATOM 668 O O . LEU A 1 87 ? 6.067 2.123 -3.507 1.00 94.25 87 LEU A O 1
ATOM 672 N N . LEU A 1 88 ? 5.167 0.865 -1.880 1.00 95.38 88 LEU A N 1
ATOM 673 C CA . LEU A 1 88 ? 3.775 1.097 -2.275 1.00 95.38 88 LEU A CA 1
ATOM 674 C C . LEU A 1 88 ? 3.429 2.588 -2.284 1.00 95.38 88 LEU A C 1
ATOM 676 O O . LEU A 1 88 ? 2.830 3.067 -3.243 1.00 95.38 88 LEU A O 1
ATOM 680 N N . ALA A 1 89 ? 3.861 3.345 -1.276 1.00 93.94 89 ALA A N 1
ATOM 681 C CA . ALA A 1 89 ? 3.635 4.784 -1.229 1.00 93.94 89 ALA A CA 1
ATOM 682 C C . ALA A 1 89 ? 4.347 5.532 -2.368 1.00 93.94 89 ALA A C 1
ATOM 684 O O . ALA A 1 89 ? 3.818 6.513 -2.881 1.00 93.94 89 ALA A O 1
ATOM 685 N N . ARG A 1 90 ? 5.531 5.077 -2.790 1.00 92.12 90 ARG A N 1
ATOM 686 C CA . ARG A 1 90 ? 6.276 5.680 -3.906 1.00 92.12 90 ARG A CA 1
ATOM 687 C C . ARG A 1 90 ? 5.661 5.326 -5.260 1.00 92.12 90 ARG A C 1
ATOM 689 O O . ARG A 1 90 ? 5.451 6.201 -6.094 1.00 92.12 90 ARG A O 1
ATOM 696 N N . VAL A 1 91 ? 5.383 4.046 -5.472 1.00 93.44 91 VAL A N 1
ATOM 697 C CA . VAL A 1 91 ? 4.931 3.485 -6.752 1.00 93.44 91 VAL A CA 1
ATOM 698 C C . VAL A 1 91 ? 3.463 3.798 -6.990 1.00 93.44 91 VAL A C 1
ATOM 700 O O . VAL A 1 91 ? 3.090 4.233 -8.077 1.00 93.44 91 VAL A O 1
ATOM 703 N N . GLY A 1 92 ? 2.630 3.648 -5.965 1.00 92.81 92 GLY A N 1
ATOM 704 C CA . GLY A 1 92 ? 1.193 3.846 -6.082 1.00 92.81 92 GLY A CA 1
ATOM 705 C C . GLY A 1 92 ? 0.791 5.297 -6.351 1.00 92.81 92 GLY A C 1
ATOM 706 O O . GLY A 1 92 ? -0.231 5.521 -6.981 1.00 92.81 92 GLY A O 1
ATOM 707 N N . LEU A 1 93 ? 1.622 6.294 -6.015 1.00 91.38 93 LEU A N 1
ATOM 708 C CA . LEU A 1 93 ? 1.391 7.686 -6.446 1.00 91.38 93 LEU A CA 1
ATOM 709 C C . LEU A 1 93 ? 1.501 7.882 -7.969 1.00 91.38 93 LEU A C 1
ATOM 711 O O . LEU A 1 93 ? 1.112 8.932 -8.480 1.00 91.38 93 LEU A O 1
ATOM 715 N N . ARG A 1 94 ? 2.076 6.918 -8.694 1.00 93.06 94 ARG A N 1
ATOM 716 C CA . ARG A 1 94 ? 2.171 6.914 -10.162 1.00 93.06 94 ARG A CA 1
ATOM 717 C C . ARG A 1 94 ? 1.246 5.888 -10.813 1.00 93.06 94 ARG A C 1
ATOM 719 O O . ARG A 1 94 ? 1.031 5.958 -12.019 1.00 93.06 94 ARG A O 1
ATOM 726 N N . ASP A 1 95 ? 0.659 4.983 -10.036 1.00 94.88 95 ASP A N 1
ATOM 727 C CA . ASP A 1 95 ? -0.324 4.022 -10.524 1.00 94.88 95 ASP A CA 1
ATOM 728 C C . ASP A 1 95 ? -1.749 4.526 -10.261 1.00 94.88 95 ASP A C 1
ATOM 730 O O . ASP A 1 95 ? -2.305 4.382 -9.174 1.00 94.88 95 ASP A O 1
ATOM 734 N N . LYS A 1 96 ? -2.376 5.082 -11.302 1.00 92.00 96 LYS A N 1
ATOM 735 C CA . LYS A 1 96 ? -3.752 5.607 -11.243 1.00 92.00 96 LYS A CA 1
ATOM 736 C C . LYS A 1 96 ? -4.800 4.553 -10.864 1.00 92.00 96 LYS A C 1
ATOM 738 O O . LYS A 1 96 ? -5.906 4.926 -10.488 1.00 92.00 96 LYS A O 1
ATOM 743 N N . LYS A 1 97 ? -4.483 3.262 -10.997 1.00 95.06 97 LYS A N 1
ATOM 744 C CA . LYS A 1 97 ? -5.386 2.144 -10.689 1.00 95.06 97 LYS A CA 1
ATOM 745 C C . LYS A 1 97 ? -5.041 1.458 -9.366 1.00 95.06 97 LYS A C 1
ATOM 747 O O . LYS A 1 97 ? -5.684 0.469 -9.027 1.00 95.06 97 LYS A O 1
ATOM 752 N N . ILE A 1 98 ? -4.073 1.972 -8.599 1.00 96.62 98 ILE A N 1
ATOM 753 C CA . ILE A 1 98 ? -3.593 1.316 -7.375 1.00 96.62 98 ILE A CA 1
ATOM 754 C C . ILE A 1 98 ? -4.708 1.067 -6.358 1.00 96.62 98 ILE A C 1
ATOM 756 O O . ILE A 1 98 ? -4.721 0.016 -5.732 1.00 96.62 98 ILE A O 1
ATOM 760 N N . GLY A 1 99 ? -5.663 1.995 -6.214 1.00 96.19 99 GLY A N 1
ATOM 761 C CA . GLY A 1 99 ? -6.785 1.820 -5.292 1.00 96.19 99 GLY A CA 1
ATOM 762 C C . GLY A 1 99 ? -7.673 0.644 -5.688 1.00 96.19 99 GLY A C 1
ATOM 763 O O . GLY A 1 99 ? -7.994 -0.186 -4.844 1.00 96.19 99 GLY A O 1
ATOM 764 N N . GLN A 1 100 ? -7.994 0.525 -6.978 1.00 96.75 100 GLN A N 1
ATOM 765 C CA . GLN A 1 100 ? -8.781 -0.593 -7.493 1.00 96.75 100 GLN A CA 1
ATOM 766 C C . GLN A 1 100 ? -8.032 -1.925 -7.336 1.00 96.75 100 GLN A C 1
ATOM 768 O O . GLN A 1 100 ? -8.601 -2.880 -6.822 1.00 96.75 100 GLN A O 1
ATOM 773 N N . LYS A 1 101 ? -6.736 -1.968 -7.670 1.00 97.12 101 LYS A N 1
ATOM 774 C CA . LYS A 1 101 ? -5.894 -3.159 -7.458 1.00 97.12 101 LYS A CA 1
ATOM 775 C C . LYS A 1 101 ? -5.830 -3.559 -5.982 1.00 97.12 101 LYS A C 1
ATOM 777 O O . LYS A 1 101 ? -5.881 -4.736 -5.650 1.00 97.12 101 LYS A O 1
ATOM 782 N N . ALA A 1 102 ? -5.721 -2.578 -5.084 1.00 97.19 102 ALA A N 1
ATOM 783 C CA . ALA A 1 102 ? -5.677 -2.819 -3.646 1.00 97.19 102 ALA A CA 1
ATOM 784 C C . ALA A 1 102 ? -7.006 -3.352 -3.102 1.00 97.19 102 ALA A C 1
ATOM 786 O O . ALA A 1 102 ? -6.999 -4.111 -2.138 1.00 97.19 102 ALA A O 1
ATOM 787 N N . LEU A 1 103 ? -8.130 -2.969 -3.707 1.00 95.31 103 LEU A N 1
ATOM 788 C CA . LEU A 1 103 ? -9.429 -3.552 -3.397 1.00 95.31 103 LEU A CA 1
ATOM 789 C C . LEU A 1 103 ? -9.529 -4.993 -3.900 1.00 95.31 103 LEU A C 1
ATOM 791 O O . LEU A 1 103 ? -9.865 -5.879 -3.124 1.00 95.31 103 LEU A O 1
ATOM 795 N N . GLU A 1 104 ? -9.211 -5.225 -5.175 1.00 96.00 104 GLU A N 1
ATOM 796 C CA . GLU A 1 104 ? -9.301 -6.544 -5.820 1.00 96.00 104 GLU A CA 1
ATOM 797 C C . GLU A 1 104 ? -8.417 -7.593 -5.130 1.00 96.00 104 GLU A C 1
ATOM 799 O O . GLU A 1 104 ? -8.796 -8.756 -5.042 1.00 96.00 104 GLU A O 1
ATOM 804 N N . LEU A 1 105 ? -7.264 -7.175 -4.602 1.00 96.00 105 LEU A N 1
ATOM 805 C CA . LEU A 1 105 ? -6.335 -8.032 -3.862 1.00 96.00 105 LEU A CA 1
ATOM 806 C C . LEU A 1 105 ? -6.570 -8.024 -2.342 1.00 96.00 105 LEU A C 1
ATOM 808 O O . LEU A 1 105 ? -5.751 -8.564 -1.605 1.00 96.00 105 LEU A O 1
ATOM 812 N N . GLU A 1 106 ? -7.631 -7.378 -1.846 1.00 95.44 106 GLU A N 1
ATOM 813 C CA . GLU A 1 106 ? -7.955 -7.237 -0.411 1.00 95.44 106 GLU A CA 1
ATOM 814 C C . GLU A 1 106 ? -6.883 -6.499 0.429 1.00 95.44 106 GLU A C 1
ATOM 816 O O . GLU A 1 106 ? -6.932 -6.455 1.663 1.00 95.44 106 GLU A O 1
ATOM 821 N N . ALA A 1 107 ? -5.907 -5.866 -0.222 1.00 96.69 107 ALA A N 1
ATOM 822 C CA . ALA A 1 107 ? -4.849 -5.099 0.427 1.00 96.69 107 ALA A CA 1
ATOM 823 C C . ALA A 1 107 ? -5.390 -3.876 1.187 1.00 96.69 107 ALA A C 1
ATOM 825 O O . ALA A 1 107 ? -4.787 -3.458 2.182 1.00 96.69 107 ALA A O 1
ATOM 826 N N . LEU A 1 108 ? -6.522 -3.313 0.752 1.00 95.69 108 LEU A N 1
ATOM 827 C CA . LEU A 1 108 ? -7.206 -2.213 1.437 1.00 95.69 108 LEU A CA 1
ATOM 828 C C . LEU A 1 108 ? -7.614 -2.616 2.862 1.00 95.69 108 LEU A C 1
ATOM 830 O O . LEU A 1 108 ? -7.207 -1.961 3.827 1.00 95.69 108 LEU A O 1
ATOM 834 N N . ASP A 1 109 ? -8.348 -3.719 2.999 1.00 94.62 109 ASP A N 1
ATOM 835 C CA . ASP A 1 109 ? -8.869 -4.190 4.286 1.00 94.62 109 ASP A CA 1
ATOM 836 C C . ASP A 1 109 ? -7.746 -4.665 5.201 1.00 94.62 109 ASP A C 1
ATOM 838 O O . ASP A 1 109 ? -7.687 -4.296 6.377 1.00 94.62 109 ASP A O 1
ATOM 842 N N . VAL A 1 110 ? -6.784 -5.404 4.641 1.00 95.75 110 VAL A N 1
ATOM 843 C CA . VAL A 1 110 ? -5.580 -5.839 5.356 1.00 95.75 110 VAL A CA 1
ATOM 844 C C . VAL A 1 110 ? -4.816 -4.641 5.930 1.00 95.75 110 VAL A C 1
ATOM 846 O O . VAL A 1 110 ? -4.423 -4.657 7.099 1.00 95.75 110 VAL A O 1
ATOM 849 N N . THR A 1 111 ? -4.649 -3.569 5.153 1.00 96.88 111 THR A N 1
ATOM 850 C CA . THR A 1 111 ? -3.949 -2.362 5.620 1.00 96.88 111 THR A CA 1
ATOM 851 C C . THR A 1 111 ? -4.738 -1.633 6.704 1.00 96.88 111 THR A C 1
ATOM 853 O O . THR A 1 111 ? -4.143 -1.162 7.675 1.00 96.88 111 THR A O 1
ATOM 856 N N . LEU A 1 112 ? -6.070 -1.565 6.600 1.00 96.50 112 LEU A N 1
ATOM 857 C CA . LEU A 1 112 ? -6.915 -1.000 7.658 1.00 96.50 112 LEU A CA 1
ATOM 858 C C . LEU A 1 112 ? -6.812 -1.807 8.956 1.00 96.50 112 LEU A C 1
ATOM 860 O O . LEU A 1 112 ? -6.702 -1.218 10.033 1.00 96.50 112 LEU A O 1
ATOM 864 N N . ILE A 1 113 ? -6.808 -3.138 8.875 1.00 95.50 113 ILE A N 1
ATOM 865 C CA . ILE A 1 113 ? -6.630 -4.018 10.037 1.00 95.50 113 ILE A CA 1
ATOM 866 C C . ILE A 1 113 ? -5.266 -3.770 10.688 1.00 95.50 113 ILE A C 1
ATOM 868 O O . ILE A 1 113 ? -5.195 -3.585 11.906 1.00 95.50 113 ILE A O 1
ATOM 872 N N . LEU A 1 114 ? -4.191 -3.716 9.896 1.00 95.44 114 LEU A N 1
ATOM 873 C CA . LEU A 1 114 ? -2.854 -3.393 10.401 1.00 95.44 114 LEU A CA 1
ATOM 874 C C . LEU A 1 114 ? -2.822 -2.013 11.063 1.00 95.44 114 LEU A C 1
ATOM 876 O O . LEU A 1 114 ? -2.303 -1.882 12.171 1.00 95.44 114 LEU A O 1
ATOM 880 N N . ALA A 1 115 ? -3.425 -0.997 10.447 1.00 96.19 115 ALA A N 1
ATOM 881 C CA . ALA A 1 115 ? -3.478 0.346 11.010 1.00 96.19 115 ALA A CA 1
ATOM 882 C C . ALA A 1 115 ? -4.203 0.365 12.370 1.00 96.19 115 ALA A C 1
ATOM 884 O O . ALA A 1 115 ? -3.688 0.935 13.331 1.00 96.19 115 ALA A O 1
ATOM 885 N N . ARG A 1 116 ? -5.346 -0.327 12.497 1.00 95.25 116 ARG A N 1
ATOM 886 C CA . ARG A 1 116 ? -6.080 -0.446 13.775 1.00 95.25 116 ARG A CA 1
ATOM 887 C C . ARG A 1 116 ? -5.264 -1.160 14.854 1.00 95.25 116 ARG A C 1
ATOM 889 O O . ARG A 1 116 ? -5.301 -0.744 16.009 1.00 95.25 116 ARG A O 1
ATOM 896 N N . LYS A 1 117 ? -4.506 -2.200 14.494 1.00 93.44 117 LYS A N 1
ATOM 897 C CA . LYS A 1 117 ? -3.626 -2.923 15.431 1.00 93.44 117 LYS A CA 1
ATOM 898 C C . LYS A 1 117 ? -2.435 -2.081 15.906 1.00 93.44 117 LYS A C 1
ATOM 900 O O . LYS A 1 117 ? -1.903 -2.340 16.979 1.00 93.44 117 LYS A O 1
ATOM 905 N N . ASN A 1 118 ? -2.030 -1.067 15.140 1.00 93.56 118 ASN A N 1
ATOM 906 C CA . ASN A 1 118 ? -0.843 -0.254 15.416 1.00 93.56 118 ASN A CA 1
ATOM 907 C C . ASN A 1 118 ? -1.151 1.144 15.969 1.00 93.56 118 ASN A C 1
ATOM 909 O O . ASN A 1 118 ? -0.275 2.002 15.941 1.00 93.56 118 ASN A O 1
ATOM 913 N N . LEU A 1 119 ? -2.344 1.397 16.521 1.00 92.31 119 LEU A N 1
ATOM 914 C CA . LEU A 1 119 ? -2.695 2.723 17.058 1.00 92.31 119 LEU A CA 1
ATOM 915 C C . LEU A 1 119 ? -1.723 3.236 18.142 1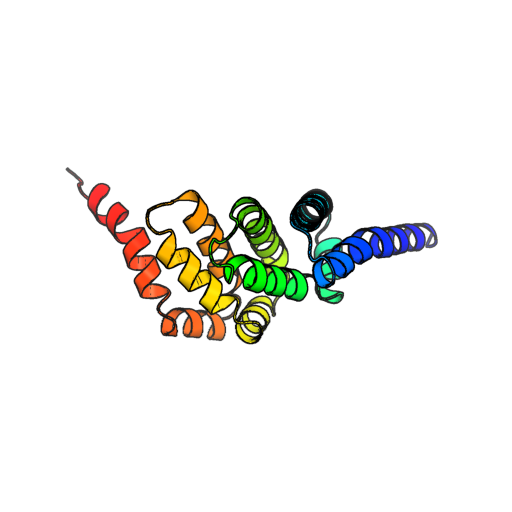.00 92.31 119 LEU A C 1
ATOM 917 O O . LEU A 1 119 ? -1.531 4.442 18.265 1.00 92.31 119 LEU A O 1
ATOM 921 N N . SER A 1 120 ? -1.080 2.337 18.895 1.00 89.12 120 SER A N 1
ATOM 922 C CA . SER A 1 120 ? -0.044 2.661 19.889 1.00 89.12 120 SER A CA 1
ATOM 923 C C . SER A 1 120 ? 1.385 2.719 19.325 1.00 89.12 120 SER A C 1
ATOM 925 O O . SER A 1 120 ? 2.279 3.234 19.991 1.00 89.12 120 SER A O 1
ATOM 927 N N . HIS A 1 121 ? 1.614 2.226 18.105 1.00 91.25 121 HIS A N 1
ATOM 928 C CA . HIS A 1 121 ? 2.927 2.141 17.461 1.00 91.25 121 HIS A CA 1
ATOM 929 C C . HIS A 1 121 ? 3.005 3.147 16.307 1.00 91.25 121 HIS A C 1
ATOM 931 O O . HIS A 1 121 ? 2.756 2.815 15.145 1.00 91.25 121 HIS A O 1
ATOM 937 N N . SER A 1 122 ? 3.357 4.393 16.634 1.00 87.50 122 SER A N 1
ATOM 938 C CA . SER A 1 122 ? 3.285 5.544 15.718 1.00 87.50 122 SER A CA 1
ATOM 939 C C . SER A 1 122 ? 4.009 5.333 14.384 1.00 87.50 122 SER A C 1
ATOM 941 O O . SER A 1 122 ? 3.494 5.737 13.344 1.00 87.50 122 SER A O 1
ATOM 943 N N . GLN A 1 123 ? 5.164 4.660 14.385 1.00 90.12 123 GLN A N 1
ATOM 944 C CA . GLN A 1 123 ? 5.925 4.384 13.165 1.00 90.12 123 GLN A CA 1
ATOM 945 C C . GLN A 1 123 ? 5.197 3.398 12.238 1.00 90.12 123 GLN A C 1
ATOM 947 O O . GLN A 1 123 ? 5.013 3.686 11.056 1.00 90.12 123 GLN A O 1
ATOM 952 N N . ASN A 1 124 ? 4.726 2.265 12.764 1.00 92.50 124 ASN A N 1
ATOM 953 C CA . ASN A 1 124 ? 3.986 1.269 11.982 1.00 92.50 124 ASN A CA 1
ATOM 954 C C . ASN A 1 124 ? 2.675 1.851 11.444 1.00 92.50 124 ASN A C 1
ATOM 956 O O . ASN A 1 124 ? 2.324 1.654 10.277 1.00 92.50 124 ASN A O 1
ATOM 960 N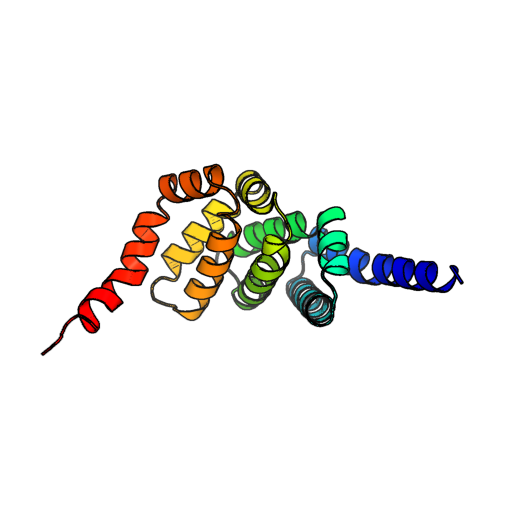 N . LEU A 1 125 ? 1.981 2.622 12.283 1.00 94.75 125 LEU A N 1
ATOM 961 C CA . LEU A 1 125 ? 0.768 3.332 11.908 1.00 94.75 125 LEU A CA 1
ATOM 962 C C . LEU A 1 125 ? 1.016 4.329 10.774 1.00 94.75 125 LEU A C 1
ATOM 964 O O . LEU A 1 125 ? 0.257 4.342 9.808 1.00 94.75 125 LEU A O 1
ATOM 968 N N . LEU A 1 126 ? 2.084 5.129 10.856 1.00 94.19 126 LEU A N 1
ATOM 969 C CA . LEU A 1 126 ? 2.447 6.102 9.824 1.00 94.19 126 LEU A CA 1
ATOM 970 C C . LEU A 1 126 ? 2.595 5.436 8.451 1.00 94.19 126 LEU A C 1
ATOM 972 O O . LEU A 1 126 ? 2.083 5.947 7.455 1.00 94.19 126 LEU A O 1
ATOM 976 N N . HIS A 1 127 ? 3.250 4.277 8.397 1.00 94.19 127 HIS A N 1
ATOM 977 C CA . HIS A 1 127 ? 3.442 3.543 7.150 1.00 94.19 127 HIS A CA 1
ATOM 978 C C . HIS A 1 127 ? 2.137 2.952 6.598 1.00 94.19 127 HIS A C 1
ATOM 980 O O . HIS A 1 127 ? 1.906 3.032 5.390 1.00 94.19 127 HIS A O 1
ATOM 986 N N . CYS A 1 128 ? 1.239 2.471 7.464 1.00 96.25 128 CYS A N 1
ATOM 987 C CA . CYS A 1 128 ? -0.102 2.064 7.040 1.00 96.25 128 CYS A CA 1
ATOM 988 C C . CYS A 1 128 ? -0.898 3.260 6.486 1.00 96.25 128 CYS A C 1
ATOM 990 O O . CYS A 1 128 ? -1.531 3.156 5.437 1.00 96.25 128 CYS A O 1
ATOM 992 N N . LEU A 1 129 ? -0.827 4.423 7.143 1.00 95.81 129 LEU A N 1
ATOM 993 C CA . LEU A 1 129 ? -1.508 5.645 6.700 1.00 95.81 129 LEU A CA 1
ATOM 994 C C . LEU A 1 129 ? -0.990 6.145 5.344 1.00 95.81 129 LEU A C 1
ATOM 996 O O . LEU A 1 129 ? -1.780 6.619 4.527 1.00 95.81 129 LEU A O 1
ATOM 1000 N N . TRP A 1 130 ? 0.310 6.013 5.064 1.00 94.94 130 TRP A N 1
ATOM 1001 C CA . TRP A 1 130 ? 0.861 6.343 3.745 1.00 94.94 130 TRP A CA 1
ATOM 1002 C C . TRP A 1 130 ? 0.256 5.482 2.639 1.00 94.94 130 TRP A C 1
ATOM 1004 O O . TRP A 1 130 ? -0.100 6.022 1.591 1.00 94.94 130 TRP A O 1
ATOM 1014 N N . ALA A 1 131 ? 0.098 4.178 2.875 1.00 96.06 131 ALA A N 1
ATOM 1015 C CA . ALA A 1 131 ? -0.534 3.274 1.919 1.00 96.06 131 ALA A CA 1
ATOM 1016 C C . ALA A 1 131 ? -2.034 3.560 1.755 1.00 96.06 131 ALA A C 1
ATOM 1018 O O . ALA A 1 131 ? -2.502 3.682 0.627 1.00 96.06 131 ALA A O 1
ATOM 1019 N N . LEU A 1 132 ? -2.772 3.784 2.849 1.00 96.88 132 LEU A N 1
ATOM 1020 C CA . LEU A 1 132 ? -4.197 4.148 2.787 1.00 96.88 132 LEU A CA 1
ATOM 1021 C C . LEU A 1 132 ? -4.427 5.444 1.997 1.00 96.88 132 LEU A C 1
ATOM 1023 O O . LEU A 1 132 ? -5.350 5.516 1.186 1.00 96.88 132 LEU A O 1
ATOM 1027 N N . ARG A 1 133 ? -3.551 6.444 2.164 1.00 96.00 133 ARG A N 1
ATOM 1028 C CA . ARG A 1 133 ? -3.573 7.670 1.351 1.00 96.00 133 ARG A CA 1
ATOM 1029 C C . ARG A 1 133 ? -3.400 7.366 -0.136 1.00 96.00 133 ARG A C 1
ATOM 1031 O O . ARG A 1 133 ? -4.061 7.980 -0.961 1.00 96.00 133 ARG A O 1
ATOM 1038 N N . VAL A 1 134 ? -2.504 6.445 -0.480 1.00 95.94 134 VAL A N 1
ATOM 1039 C CA . VAL A 1 134 ? -2.275 6.031 -1.870 1.00 95.94 134 VAL A CA 1
ATOM 1040 C C . VAL A 1 134 ? -3.472 5.257 -2.430 1.00 95.94 134 VAL A C 1
ATOM 1042 O O . VAL A 1 134 ? -3.835 5.455 -3.587 1.00 95.94 134 VAL A O 1
ATOM 1045 N N . PHE A 1 135 ? -4.137 4.431 -1.621 1.00 96.19 135 PHE A N 1
ATOM 1046 C CA . PHE A 1 135 ? -5.336 3.702 -2.046 1.00 96.19 135 PHE A CA 1
ATOM 1047 C C . PHE A 1 135 ? -6.525 4.629 -2.307 1.00 96.19 135 PHE A C 1
ATOM 1049 O O . PHE A 1 135 ? -7.312 4.349 -3.212 1.00 96.19 135 PHE A O 1
ATOM 1056 N N . ALA A 1 136 ? -6.598 5.777 -1.624 1.00 95.19 136 ALA A N 1
ATOM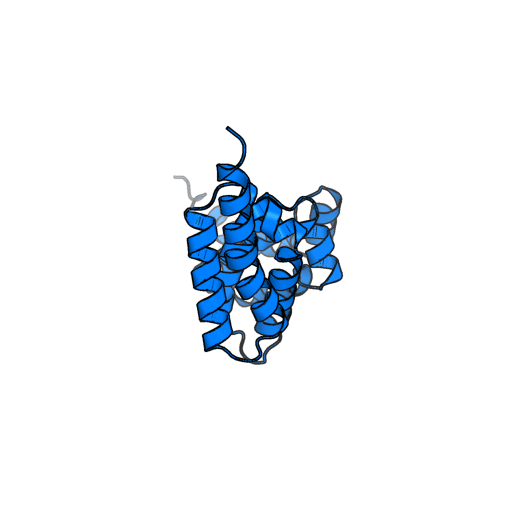 1057 C CA . ALA A 1 136 ? -7.530 6.876 -1.899 1.00 95.19 136 ALA A CA 1
ATOM 1058 C C . ALA A 1 136 ? -7.212 7.634 -3.215 1.00 95.19 136 ALA A C 1
ATOM 1060 O O . ALA A 1 136 ? -7.234 8.860 -3.276 1.00 95.19 136 ALA A O 1
ATOM 1061 N N . SER A 1 137 ? -6.903 6.891 -4.279 1.00 92.38 137 SER A N 1
ATOM 1062 C CA . SER A 1 137 ? -6.497 7.381 -5.605 1.00 92.38 137 SER A CA 1
ATOM 1063 C C . SER A 1 137 ? -7.640 7.982 -6.434 1.00 92.38 137 SER A C 1
ATOM 1065 O O . SER A 1 137 ? -7.391 8.670 -7.423 1.00 92.38 137 SER A O 1
ATOM 1067 N N . SER A 1 138 ? -8.893 7.754 -6.037 1.00 93.56 138 SER A N 1
ATOM 1068 C CA . SER A 1 138 ? -10.088 8.319 -6.664 1.00 93.56 138 SER A CA 1
ATOM 1069 C C . SER A 1 138 ? -11.165 8.609 -5.617 1.00 93.56 138 SER A C 1
ATOM 1071 O O . SER A 1 138 ? -11.118 8.097 -4.496 1.00 93.56 138 SER A O 1
ATOM 1073 N N . VAL A 1 139 ? -12.178 9.394 -5.997 1.00 94.25 139 VAL A N 1
ATOM 1074 C CA . VAL A 1 139 ? -13.331 9.693 -5.130 1.00 94.25 139 VAL A CA 1
ATOM 1075 C C . VAL A 1 139 ? -14.068 8.416 -4.719 1.00 94.25 139 VAL A C 1
ATOM 1077 O O . VAL A 1 139 ? -14.413 8.264 -3.550 1.00 94.25 139 VAL A O 1
ATOM 1080 N N . SER A 1 140 ? -14.259 7.470 -5.645 1.00 95.31 140 SER A N 1
ATOM 1081 C CA . SER A 1 140 ? -14.915 6.191 -5.345 1.00 95.31 140 SER A CA 1
ATOM 1082 C C . SER A 1 140 ? -14.123 5.364 -4.333 1.00 95.31 140 SER A C 1
ATOM 1084 O O . SER A 1 140 ? -14.702 4.844 -3.381 1.00 95.31 140 SER A O 1
ATOM 1086 N N . MET A 1 141 ? -12.797 5.304 -4.480 1.00 95.88 141 MET A N 1
ATOM 1087 C CA . MET A 1 141 ? -11.930 4.608 -3.528 1.00 95.88 141 MET A CA 1
ATOM 1088 C C . MET A 1 141 ? -11.895 5.304 -2.163 1.00 95.88 141 MET A C 1
ATOM 1090 O O . MET A 1 141 ? -11.881 4.636 -1.132 1.00 95.88 141 MET A O 1
ATOM 1094 N N . GLY A 1 142 ? -11.936 6.639 -2.139 1.00 94.88 142 GLY A N 1
ATOM 1095 C CA . GLY A 1 142 ? -12.065 7.418 -0.906 1.00 94.88 142 GLY A CA 1
ATOM 1096 C C . GLY A 1 142 ? -13.379 7.139 -0.170 1.00 94.88 142 GLY A C 1
ATOM 1097 O O . GLY A 1 142 ? -13.367 6.895 1.036 1.00 94.88 142 GLY A O 1
ATOM 1098 N N . ALA A 1 143 ? -14.501 7.099 -0.893 1.00 95.75 143 ALA A N 1
ATOM 1099 C CA . ALA A 1 143 ? -15.798 6.728 -0.328 1.00 95.75 143 ALA A CA 1
ATOM 1100 C C . ALA A 1 143 ? -15.773 5.300 0.238 1.00 95.75 143 ALA A C 1
ATOM 1102 O O . ALA A 1 143 ? -16.230 5.067 1.356 1.00 95.75 143 ALA A O 1
ATOM 1103 N N . MET A 1 144 ? -15.167 4.359 -0.488 1.00 94.75 144 MET A N 1
ATOM 1104 C CA . MET A 1 144 ? -15.027 2.973 -0.046 1.00 94.75 144 MET A CA 1
ATOM 1105 C C . MET A 1 144 ? -14.159 2.830 1.209 1.00 94.75 144 MET A C 1
ATOM 1107 O O . MET A 1 144 ? -14.521 2.087 2.117 1.00 94.75 144 MET A O 1
ATOM 1111 N N . LEU A 1 145 ? -13.052 3.569 1.313 1.00 95.12 145 LEU A N 1
ATOM 1112 C CA . LEU A 1 145 ? -12.263 3.648 2.548 1.00 95.12 145 LEU A CA 1
ATOM 1113 C C . LEU A 1 145 ? -13.107 4.173 3.717 1.00 95.12 145 LEU A C 1
ATOM 1115 O O . LEU A 1 145 ? -13.035 3.636 4.823 1.00 95.12 145 LEU A O 1
ATOM 1119 N N . GLY A 1 146 ? -13.927 5.198 3.472 1.00 94.88 146 GLY A N 1
ATOM 1120 C CA . GLY A 1 146 ? -14.873 5.732 4.451 1.00 94.88 146 GLY A CA 1
ATOM 1121 C C . GLY A 1 146 ? -15.853 4.672 4.958 1.00 94.88 146 GLY A C 1
ATOM 1122 O O . GLY A 1 146 ? 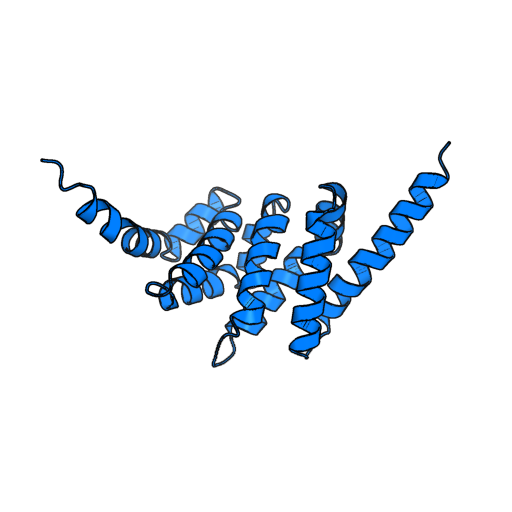-15.960 4.485 6.170 1.00 94.88 146 GLY A O 1
ATOM 1123 N N . ILE A 1 147 ? -16.494 3.940 4.039 1.00 94.75 147 ILE A N 1
ATOM 1124 C CA . ILE A 1 147 ? -17.423 2.837 4.346 1.00 94.75 147 ILE A CA 1
ATOM 1125 C C . ILE A 1 147 ? -16.725 1.738 5.159 1.00 94.75 147 ILE A C 1
ATOM 1127 O O . ILE A 1 147 ? -17.284 1.255 6.138 1.00 94.75 147 ILE A O 1
ATOM 1131 N N . ASN A 1 148 ? -15.472 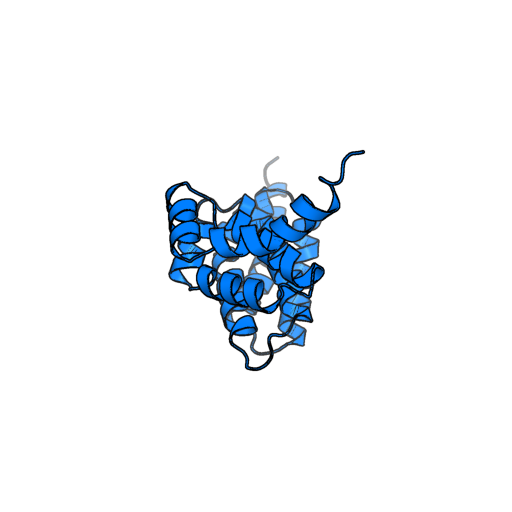1.412 4.834 1.00 94.12 148 ASN A N 1
ATOM 1132 C CA . ASN A 1 148 ? -14.661 0.444 5.581 1.00 94.12 148 ASN A CA 1
ATOM 1133 C C . ASN A 1 148 ? -14.097 1.002 6.906 1.00 94.12 148 ASN A C 1
ATOM 1135 O O . ASN A 1 148 ? -13.171 0.445 7.499 1.00 94.12 148 ASN A O 1
ATOM 1139 N N . GLY A 1 149 ? -14.627 2.117 7.414 1.00 93.69 149 GLY A N 1
ATOM 1140 C CA . GLY A 1 149 ? -14.291 2.648 8.734 1.00 93.69 149 GLY A CA 1
ATOM 1141 C C . GLY A 1 149 ? -12.917 3.315 8.815 1.00 93.69 149 GLY A C 1
ATOM 1142 O O . GLY A 1 149 ? -12.334 3.374 9.902 1.00 93.69 149 GLY A O 1
ATOM 1143 N N . ALA A 1 150 ? -12.371 3.812 7.699 1.00 95.62 150 ALA A N 1
ATOM 1144 C CA . ALA A 1 150 ? -11.148 4.619 7.719 1.00 95.62 150 ALA A CA 1
ATOM 1145 C C . ALA A 1 150 ? -11.351 5.943 8.474 1.00 95.62 150 ALA A C 1
ATOM 1147 O O . ALA A 1 150 ? -10.437 6.414 9.145 1.00 95.62 150 ALA A O 1
ATOM 1148 N N . MET A 1 151 ? -12.555 6.525 8.425 1.00 94.19 151 MET A N 1
ATOM 1149 C CA . MET A 1 151 ? -12.856 7.780 9.124 1.00 94.19 151 MET A CA 1
ATOM 1150 C C . MET A 1 151 ? -12.806 7.619 10.650 1.00 94.19 151 MET A C 1
ATOM 1152 O O . MET A 1 151 ? -12.199 8.437 11.336 1.00 94.19 151 MET A O 1
ATOM 1156 N N . GLU A 1 152 ? -13.357 6.523 11.179 1.00 93.75 152 GLU A N 1
ATOM 1157 C CA . GLU A 1 152 ? -13.257 6.180 12.604 1.00 93.75 152 GLU A CA 1
ATOM 1158 C C . GLU A 1 152 ? -11.793 6.016 13.041 1.00 93.75 152 GLU A C 1
ATOM 1160 O O . GLU A 1 152 ? -11.389 6.503 14.099 1.00 93.75 152 GLU A O 1
ATOM 1165 N N . LEU A 1 153 ? -10.978 5.364 12.203 1.00 94.75 153 LEU A N 1
ATOM 1166 C CA . LEU A 1 153 ? -9.546 5.230 12.445 1.00 94.75 153 LEU A CA 1
ATOM 1167 C C . LEU A 1 153 ? -8.864 6.600 12.514 1.00 94.75 153 LEU A C 1
ATOM 1169 O O . LEU A 1 153 ? -8.132 6.858 13.466 1.00 94.75 153 LEU A O 1
ATOM 1173 N N . LEU A 1 154 ? -9.123 7.490 11.552 1.00 93.31 154 LEU A N 1
ATOM 1174 C CA . LEU A 1 154 ? -8.529 8.829 11.533 1.00 93.31 154 LEU A CA 1
ATOM 1175 C C . LEU A 1 154 ? -8.913 9.649 12.766 1.00 93.31 154 LEU A C 1
ATOM 1177 O O . LEU A 1 154 ? -8.044 10.306 13.337 1.00 93.31 154 LEU A O 1
ATOM 1181 N N . PHE A 1 155 ? -10.164 9.570 13.229 1.00 91.69 155 PHE A N 1
ATOM 1182 C CA . PHE A 1 155 ? -10.562 10.229 14.473 1.00 91.69 155 PHE A CA 1
ATOM 1183 C C . PHE A 1 155 ? -9.758 9.713 15.667 1.00 91.69 155 PHE A C 1
ATOM 1185 O O . PHE A 1 155 ? -9.174 10.517 16.388 1.00 91.69 155 PHE A O 1
ATOM 1192 N N . LYS A 1 156 ? -9.608 8.393 15.828 1.00 91.62 156 LYS A N 1
ATOM 1193 C CA . LYS A 1 156 ? -8.773 7.826 16.906 1.00 91.62 156 LYS A CA 1
ATOM 1194 C C . LYS A 1 156 ? -7.324 8.319 16.852 1.00 91.62 156 LYS A C 1
ATOM 1196 O O . LYS A 1 156 ? -6.722 8.537 17.899 1.00 91.62 156 LYS A O 1
ATOM 1201 N N . VAL A 1 157 ? -6.776 8.516 15.652 1.00 90.31 157 VAL A N 1
ATOM 1202 C CA . VAL A 1 157 ? -5.405 9.017 15.459 1.00 90.31 157 VAL A CA 1
ATOM 1203 C C . VAL A 1 157 ? -5.284 10.516 15.752 1.00 90.31 157 VAL A C 1
ATOM 1205 O O . VAL A 1 157 ? -4.304 10.934 16.362 1.00 90.31 157 VAL A O 1
ATOM 1208 N N . ILE A 1 158 ? -6.255 11.334 15.340 1.00 88.56 158 ILE A N 1
ATOM 1209 C CA . ILE A 1 158 ? -6.171 12.803 15.400 1.00 88.56 158 ILE A CA 1
ATOM 1210 C C . ILE A 1 158 ? -6.654 13.360 16.751 1.00 88.56 158 ILE A C 1
ATOM 1212 O O . ILE A 1 158 ? -6.059 14.311 17.263 1.00 88.56 158 ILE A O 1
ATOM 1216 N N . THR A 1 159 ? -7.685 12.769 17.366 1.00 84.25 159 THR A N 1
ATOM 1217 C CA . THR A 1 159 ? -8.313 13.264 18.608 1.00 84.25 159 THR A CA 1
ATOM 1218 C C . THR A 1 159 ? -7.332 13.537 19.762 1.00 84.25 159 THR A C 1
ATOM 1220 O O . THR A 1 159 ? -7.460 14.580 20.409 1.00 84.25 159 THR A O 1
ATOM 1223 N N . PRO A 1 160 ? -6.314 12.696 20.036 1.00 79.38 160 PRO A N 1
ATOM 1224 C CA . PRO A 1 160 ? -5.342 12.983 21.094 1.00 79.38 160 PRO A CA 1
ATOM 1225 C C . PRO A 1 160 ? -4.573 14.296 20.875 1.00 79.38 160 PRO A C 1
ATOM 1227 O O . PRO A 1 160 ? -4.196 14.973 21.836 1.00 79.38 160 PRO A O 1
ATOM 1230 N N . TYR A 1 161 ? -4.359 14.687 19.617 1.00 69.88 161 TYR A N 1
ATOM 1231 C CA . TYR A 1 161 ? -3.629 15.899 19.252 1.00 69.88 161 TYR A CA 1
ATOM 1232 C C . TYR A 1 161 ? -4.515 17.145 19.309 1.00 69.88 161 TYR A C 1
ATOM 1234 O O . TYR A 1 161 ? -4.030 18.196 19.732 1.00 69.88 161 TYR A O 1
ATOM 1242 N N . THR A 1 162 ? -5.806 17.017 18.985 1.00 65.81 162 THR A N 1
ATOM 1243 C CA . THR A 1 162 ? -6.800 18.103 19.084 1.00 65.81 162 THR A CA 1
ATOM 1244 C C . THR A 1 162 ? -7.265 18.370 20.513 1.00 65.81 162 THR A C 1
ATOM 1246 O O . THR A 1 162 ? -8.024 19.301 20.737 1.00 65.81 162 THR A O 1
ATOM 1249 N N . GLN A 1 163 ? -6.872 17.566 21.500 1.00 61.44 163 GLN A N 1
ATOM 1250 C CA . GLN A 1 163 ? -7.137 17.858 22.916 1.00 61.44 163 GLN A CA 1
ATOM 1251 C C . GLN A 1 163 ? -5.898 18.407 23.631 1.00 61.44 163 GLN A C 1
ATOM 1253 O O . GLN A 1 163 ? -6.018 19.260 24.507 1.00 61.44 163 GLN A O 1
ATOM 1258 N N . LYS A 1 164 ? -4.696 17.959 23.242 1.00 57.16 164 LYS A N 1
ATOM 1259 C CA . LYS A 1 164 ? -3.437 18.424 23.846 1.00 57.16 164 LYS A CA 1
ATOM 1260 C C . LYS A 1 164 ? -3.009 19.823 23.396 1.00 57.16 164 LYS A C 1
ATOM 1262 O O . LYS A 1 164 ? -2.456 20.547 24.214 1.00 57.16 164 LYS A O 1
ATOM 1267 N N . HIS A 1 165 ? -3.274 20.210 22.147 1.00 54.25 165 HIS A N 1
ATOM 1268 C CA . HIS A 1 165 ? -2.810 21.494 21.588 1.00 54.25 165 HIS A CA 1
ATOM 1269 C C . HIS A 1 165 ? -3.885 22.588 21.564 1.00 54.25 165 HIS A C 1
ATOM 1271 O O . HIS A 1 165 ? -3.593 23.728 21.225 1.00 54.25 165 HIS A O 1
ATOM 1277 N N . THR A 1 166 ? -5.111 22.254 21.965 1.00 52.78 166 THR A N 1
ATOM 1278 C CA . THR A 1 166 ? -6.244 23.195 22.068 1.00 52.78 166 THR A CA 1
ATOM 1279 C C . THR A 1 166 ? -6.431 23.696 23.501 1.00 52.78 166 THR A C 1
ATOM 1281 O O . THR A 1 166 ? -7.367 24.430 23.792 1.00 52.78 166 THR A O 1
ATOM 1284 N N . ARG A 1 167 ? -5.516 23.330 24.413 1.00 52.06 167 ARG A N 1
ATOM 1285 C CA . ARG A 1 167 ? -5.312 24.051 25.673 1.00 52.06 167 ARG A CA 1
ATOM 1286 C C . ARG A 1 167 ? -4.561 25.343 25.361 1.00 52.06 167 ARG A C 1
ATOM 1288 O O . ARG A 1 167 ? -3.353 25.436 25.560 1.00 52.06 167 ARG A O 1
ATOM 1295 N N . THR A 1 168 ? -5.269 26.298 24.781 1.00 50.94 168 THR A N 1
ATOM 1296 C CA . THR A 1 168 ? -4.804 27.675 24.633 1.00 50.94 168 THR A CA 1
ATOM 1297 C C . THR A 1 168 ? -5.282 28.451 25.863 1.00 50.94 168 THR A C 1
ATOM 1299 O O . THR A 1 168 ? -6.481 28.466 26.107 1.00 50.94 168 THR A O 1
ATOM 1302 N N . ILE A 1 169 ? -4.302 28.960 26.628 1.00 48.91 169 ILE A N 1
ATOM 1303 C CA . ILE A 1 169 ? -4.283 30.079 27.604 1.00 48.91 169 ILE A CA 1
ATOM 1304 C C . ILE A 1 169 ? -5.602 30.410 28.314 1.00 48.91 169 ILE A C 1
ATOM 1306 O O . ILE A 1 169 ? -6.514 30.954 27.658 1.00 48.91 169 ILE A O 1
#

Secondary structure (DSSP, 8-state):
--SHHHHHHHHHHHHHHHHHHHHHH---HHHHHHHHHHHHHHHHSS-HHHHHHHHHTTHHHHHHHHHHHHHTSSS--HHHHHHHHHHHHHHHTT-TTHHHHHHHTTHHHHHHHHHHHTTT-HHHHHHHHHHHHHH--SHHHHHHHHHTTHHHHHHHHHHHHHHHS----

Sequence (169 aa):
MAEQEASGLQLLLHTLQLPVFSLQSSCDRESTLTILKVLGDLLSVGTDRRIHYMISKGGSEALLQTLVNTARTASPDYDILLPLFRLLARVGLRDKKIGQKALELEALDVTLILARKNLSHSQNLLHCLWALRVFASSVSMGAMLGINGAMELLFKVITPYTQKHTRTI

InterPro domains:
  IPR011989 Armadillo-like helical [G3DSA:1.25.10.10] (1-167)
  IPR016024 Armadillo-type fold [SSF48371] (24-159)

Foldseek 3Di:
DPPVVVVVVVVLCVQLVVLLVCLQVPPDDVSLLVSLVSLVVCLVPDDVVSLVVCVVVVSLLSLLLSLVVQLPPPDRDCSNNLSSLVSLLSSLVSVLCSLVSNVVSVSLLSLVVQLVVCLVPVSSNVSSVSNLVSSPSDPVSVVVSVVSCVVVSVCSNCVVVCVVVVPDD

Radius of gyration: 17.87 Å; chains: 1; bounding box: 40×48×60 Å